Protein AF-A0A6J5BET7-F1 (afdb_monomer)

Nearest PDB structures (foldseek):
  3fbu-assembly2_B-2  TM=9.034E-01  e=2.318E-01  Bacillus anthracis str. Sterne
  3fbu-assembly2_A  TM=9.210E-01  e=4.565E-01  Bacillus anthracis str. Sterne
  2vqy-assembly1_A  TM=5.510E-01  e=3.725E-01  Escherichia coli
  4g6q-assembly2_B  TM=3.296E-01  e=3.260E+00  Kribbella flavida DSM 17836
  2v79-assembly1_B  TM=2.042E-01  e=5.999E+00  Bacillus subtilis

pLDDT: mean 81.86, std 14.68, range [33.16, 96.31]

Secondary structure (DSSP, 8-state):
-PPPPPEE-SS-EE----STTHHHHHHHHH-HHHHTTTTSSPPPHHHHHHHHHHHT--EEEEEEEETTEEEEEEEP-------

Solvent-accessible surface area (backbone atoms only — not comparable to full-atom values): 5299 Å² total; per-residue (Å²): 133,82,78,80,73,70,50,75,58,101,88,48,75,50,61,81,66,44,80,81,52,47,63,63,49,38,57,54,48,42,31,58,80,66,21,58,86,76,73,68,58,55,48,51,73,66,59,44,49,56,48,51,58,61,67,43,40,72,42,84,69,46,80,48,68,58,97,84,41,88,36,77,42,65,36,71,68,71,60,80,82,80,126

Mean predicted aligned error: 9.05 Å

Sequence (83 aa):
MPTPPILTTNRLALRPHTRDDFLESYTMWSDPEVIRYIGGKPFTREEVWARLLRYAGHCEQLRTTYKGEPTIVLRRMAGATTK

Organism: NCBI:txid487049

Foldseek 3Di:
DDQDDWDDDPPDIDHQDAPVCLVVQLVQQQDQVNCVPPPNHRDDSVRSVVVSQVRLPWAFPDFDDDPNHTDTDTDRPHPPPPD

Radius of gyration: 16.77 Å; Cα contacts (8 Å, |Δi|>4): 86; chains: 1; bounding box: 39×31×50 Å

InterPro domains:
  IPR000182 GNAT domain [PF13302] (11-55)
  IPR016181 Acyl-CoA N-acyltransferase [SSF55729] (1-59)

Structure (mmCIF, N/CA/C/O backbone):
data_AF-A0A6J5BET7-F1
#
_entry.id   AF-A0A6J5BET7-F1
#
loop_
_atom_site.group_PDB
_atom_site.id
_atom_site.type_symbol
_atom_site.label_atom_id
_atom_site.label_alt_id
_atom_site.label_comp_id
_atom_site.label_asym_id
_atom_site.label_entity_id
_atom_site.label_seq_id
_atom_site.pdbx_PDB_ins_code
_atom_site.Cartn_x
_atom_site.Cartn_y
_atom_site.Cartn_z
_atom_site.occupancy
_atom_site.B_iso_or_equiv
_atom_site.auth_seq_id
_atom_site.auth_comp_id
_atom_site.auth_asym_id
_atom_site.auth_atom_id
_atom_site.pdbx_PDB_model_num
ATOM 1 N N . MET A 1 1 ? -6.031 -0.370 20.056 1.00 52.31 1 MET A N 1
ATOM 2 C CA . MET A 1 1 ? -6.416 0.496 18.921 1.00 52.31 1 MET A CA 1
ATOM 3 C C . MET A 1 1 ? -7.338 -0.292 18.006 1.00 52.31 1 MET A C 1
ATOM 5 O O . MET A 1 1 ? -7.054 -1.470 17.805 1.00 52.31 1 MET A O 1
ATOM 9 N N . PRO A 1 2 ? -8.445 0.299 17.528 1.00 60.69 2 PRO A N 1
ATOM 10 C CA . PRO A 1 2 ? -9.415 -0.404 16.698 1.00 60.69 2 PRO A CA 1
ATOM 11 C C . PRO A 1 2 ? -8.826 -0.737 15.325 1.00 60.69 2 PRO A C 1
ATOM 13 O O . PRO A 1 2 ? -7.995 -0.001 14.791 1.00 60.69 2 PRO A O 1
ATOM 16 N N . THR 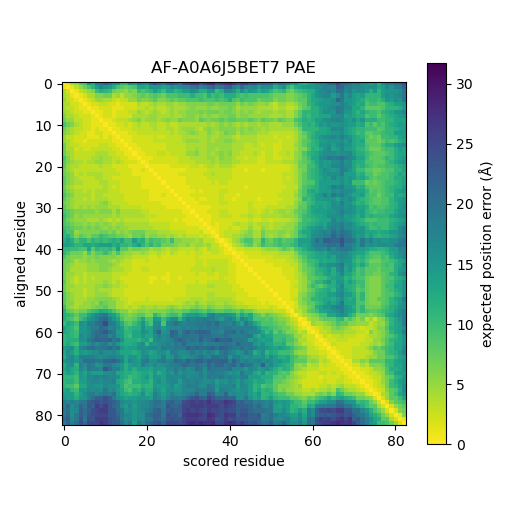A 1 3 ? -9.251 -1.867 14.770 1.00 67.38 3 THR A N 1
ATOM 17 C CA . THR A 1 3 ? -8.946 -2.276 13.399 1.00 67.38 3 THR A CA 1
ATOM 18 C C . THR A 1 3 ? -9.379 -1.162 12.439 1.00 67.38 3 THR A C 1
ATOM 20 O O . THR A 1 3 ? -10.497 -0.661 12.592 1.00 67.38 3 THR A O 1
ATOM 23 N N . PRO A 1 4 ? -8.535 -0.735 11.481 1.00 74.00 4 PRO A N 1
ATOM 24 C CA . PRO A 1 4 ? -8.919 0.310 10.541 1.00 74.00 4 PRO A CA 1
ATOM 25 C C . PRO A 1 4 ? -10.206 -0.080 9.790 1.00 74.00 4 PRO A C 1
ATOM 27 O O . PRO A 1 4 ? -10.349 -1.243 9.400 1.00 74.00 4 PRO A O 1
ATOM 30 N N . PRO A 1 5 ? -11.157 0.857 9.624 1.00 82.31 5 PRO A N 1
ATOM 31 C CA . PRO A 1 5 ? -12.473 0.548 9.084 1.00 82.31 5 PRO A CA 1
ATOM 32 C C . PRO A 1 5 ? -12.397 0.205 7.596 1.00 82.31 5 PRO A C 1
ATOM 34 O O . PRO A 1 5 ? -11.551 0.716 6.861 1.00 82.31 5 PRO A O 1
ATOM 37 N N . ILE A 1 6 ? -13.327 -0.637 7.151 1.00 90.00 6 ILE A N 1
ATOM 38 C CA . ILE A 1 6 ? -13.563 -0.908 5.733 1.00 90.00 6 ILE A CA 1
ATOM 39 C C . ILE A 1 6 ? -14.737 -0.034 5.300 1.00 90.00 6 ILE A C 1
ATOM 41 O O . ILE A 1 6 ? -15.824 -0.134 5.868 1.00 90.00 6 ILE A O 1
ATOM 45 N N . LEU A 1 7 ? -14.522 0.823 4.304 1.00 92.75 7 LEU A N 1
ATOM 46 C CA . LEU A 1 7 ? -15.579 1.658 3.736 1.00 92.75 7 LEU A CA 1
ATOM 47 C C . LEU A 1 7 ? -16.121 0.973 2.489 1.00 92.75 7 LEU A C 1
ATOM 49 O O . LEU A 1 7 ? -15.356 0.639 1.589 1.00 92.75 7 LEU A O 1
ATOM 53 N N . THR A 1 8 ? -17.431 0.765 2.420 1.00 96.31 8 THR A N 1
ATOM 54 C CA . THR A 1 8 ? -18.070 0.119 1.269 1.00 96.31 8 THR A CA 1
ATOM 55 C C . THR A 1 8 ? -19.083 1.049 0.617 1.00 96.31 8 THR A C 1
ATOM 57 O O . THR A 1 8 ? -19.733 1.866 1.264 1.00 96.31 8 THR A O 1
ATOM 60 N N . THR A 1 9 ? 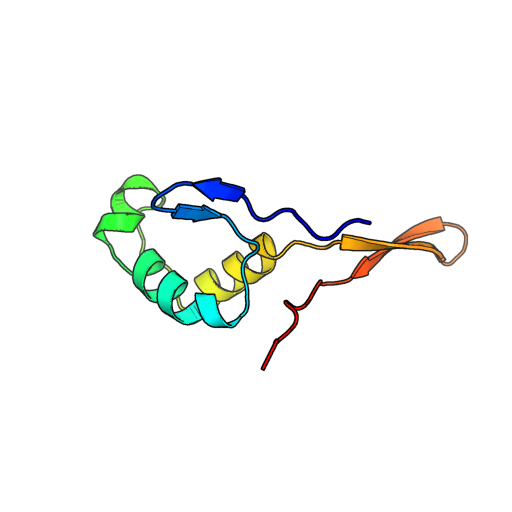-19.182 0.935 -0.699 1.00 95.56 9 THR A N 1
ATOM 61 C CA . THR A 1 9 ? -20.205 1.543 -1.551 1.00 95.56 9 THR A CA 1
ATOM 62 C C . THR A 1 9 ? -20.767 0.449 -2.456 1.00 95.56 9 THR A C 1
ATOM 64 O O . THR A 1 9 ? -20.265 -0.674 -2.466 1.00 95.56 9 THR A O 1
ATOM 67 N N . ASN A 1 10 ? -21.746 0.782 -3.296 1.00 96.25 10 ASN 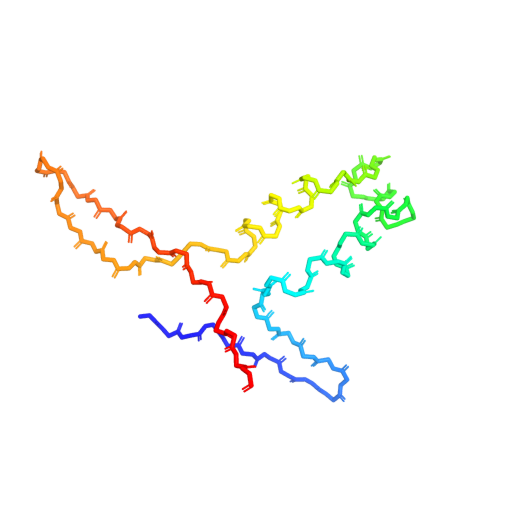A N 1
ATOM 68 C CA . ASN A 1 10 ? -22.359 -0.183 -4.215 1.00 96.25 10 ASN A CA 1
ATOM 69 C C . ASN A 1 10 ? -21.369 -0.851 -5.192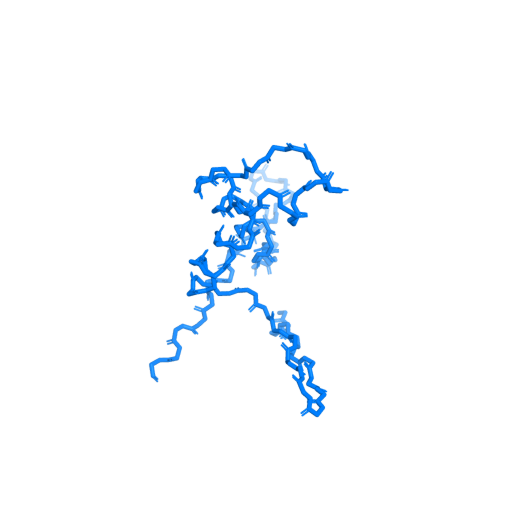 1.00 96.25 10 ASN A C 1
ATOM 71 O O . ASN A 1 10 ? -21.678 -1.912 -5.723 1.00 96.25 10 ASN A O 1
ATOM 75 N N . ARG A 1 11 ? -20.213 -0.231 -5.482 1.00 96.25 11 ARG A N 1
ATOM 76 C CA . ARG A 1 11 ? -19.246 -0.727 -6.486 1.00 96.25 11 ARG A CA 1
ATOM 77 C C . ARG A 1 11 ? -17.794 -0.775 -6.007 1.00 96.25 11 ARG A C 1
ATOM 79 O O . ARG A 1 11 ? -16.937 -1.223 -6.760 1.00 96.25 11 ARG A O 1
ATOM 86 N N . LEU A 1 12 ? -17.500 -0.279 -4.806 1.00 95.75 12 LEU A N 1
ATOM 87 C CA . LEU A 1 12 ? -16.132 -0.107 -4.317 1.00 95.75 12 LEU A CA 1
ATOM 88 C C . LEU A 1 12 ? -16.051 -0.412 -2.823 1.00 95.75 12 LEU A C 1
ATOM 90 O O . LEU A 1 12 ? -16.876 0.077 -2.050 1.00 95.75 12 LEU A O 1
ATOM 94 N N . ALA A 1 13 ? -15.013 -1.149 -2.431 1.00 92.56 13 ALA A N 1
ATOM 95 C CA . ALA A 1 13 ? -14.608 -1.326 -1.044 1.00 92.56 13 ALA A CA 1
ATOM 96 C C . ALA A 1 13 ? -13.203 -0.742 -0.843 1.00 92.56 13 ALA A C 1
ATOM 98 O O . ALA A 1 13 ? -12.252 -1.157 -1.502 1.00 92.56 13 ALA A O 1
ATOM 99 N N . LEU A 1 14 ? -13.073 0.207 0.081 1.00 90.69 14 LEU A N 1
ATOM 100 C CA . LEU A 1 14 ? -11.794 0.709 0.561 1.00 90.69 14 LEU A CA 1
ATOM 101 C C . LEU A 1 14 ? -11.430 -0.048 1.838 1.00 90.69 14 LEU A C 1
ATOM 103 O O . LEU A 1 14 ? -12.126 0.051 2.849 1.00 90.69 14 LEU A O 1
ATOM 107 N N . ARG A 1 15 ? -10.335 -0.804 1.780 1.00 88.44 15 ARG A N 1
ATOM 108 C CA . ARG A 1 15 ? -9.816 -1.614 2.886 1.00 88.44 15 ARG A CA 1
ATOM 109 C C . ARG A 1 15 ? -8.323 -1.355 3.096 1.00 88.44 15 ARG A C 1
ATOM 111 O O . ARG A 1 15 ? -7.659 -0.879 2.175 1.00 88.44 15 ARG A O 1
ATOM 118 N N . PRO A 1 16 ? -7.775 -1.708 4.268 1.00 84.50 16 PRO A N 1
ATOM 119 C CA . PRO A 1 16 ? -6.334 -1.742 4.470 1.00 84.50 16 PRO A CA 1
ATOM 120 C C . PRO A 1 16 ? -5.633 -2.616 3.425 1.00 84.50 16 PRO A C 1
ATOM 122 O O . PRO A 1 16 ? -6.148 -3.667 3.023 1.00 84.50 16 PRO A O 1
ATOM 125 N N . HIS A 1 17 ? -4.441 -2.185 3.020 1.00 83.94 17 HIS A N 1
ATOM 126 C CA . HIS A 1 17 ? -3.599 -2.957 2.120 1.00 83.94 17 HIS A CA 1
ATOM 127 C C . HIS A 1 17 ? -3.109 -4.245 2.787 1.00 83.94 17 HIS A C 1
ATOM 129 O O . HIS A 1 17 ? -2.652 -4.246 3.933 1.00 83.94 17 HIS A O 1
ATOM 135 N N . THR A 1 18 ? -3.167 -5.340 2.041 1.00 81.56 18 THR A N 1
ATOM 136 C CA . THR A 1 18 ? -2.665 -6.655 2.435 1.00 81.56 18 THR A CA 1
ATOM 137 C C . THR A 1 18 ? -1.451 -7.032 1.592 1.00 81.56 18 THR A C 1
ATOM 139 O O . THR A 1 18 ? -1.080 -6.335 0.648 1.00 81.56 18 THR A O 1
ATOM 142 N N . ARG A 1 19 ? -0.793 -8.144 1.940 1.00 83.06 19 ARG A N 1
ATOM 143 C CA . ARG A 1 19 ? 0.326 -8.659 1.141 1.00 83.06 19 ARG A CA 1
ATOM 144 C C . ARG A 1 19 ? -0.117 -9.072 -0.264 1.00 83.06 19 ARG A C 1
ATOM 146 O O . ARG A 1 19 ? 0.673 -8.944 -1.194 1.00 83.06 19 ARG A O 1
ATOM 153 N N . ASP A 1 20 ? -1.343 -9.561 -0.399 1.00 85.44 20 ASP A N 1
ATOM 154 C CA . ASP A 1 20 ? -1.835 -10.143 -1.647 1.00 85.44 20 ASP A CA 1
ATOM 155 C C . ASP A 1 20 ? -2.103 -9.064 -2.709 1.00 85.44 20 ASP A C 1
ATOM 157 O O . ASP A 1 20 ? -1.951 -9.318 -3.900 1.00 85.44 20 ASP A O 1
ATOM 161 N N . ASP A 1 21 ? -2.301 -7.813 -2.277 1.00 87.31 21 ASP A N 1
ATOM 162 C CA . ASP A 1 21 ? -2.434 -6.637 -3.151 1.00 87.31 21 ASP A CA 1
ATOM 163 C C . ASP A 1 21 ? -1.131 -6.271 -3.875 1.00 87.31 21 ASP A C 1
ATOM 165 O O . ASP A 1 21 ? -1.105 -5.361 -4.706 1.00 87.31 21 ASP A O 1
ATOM 169 N N . PHE A 1 22 ? -0.013 -6.910 -3.519 1.00 88.06 22 PHE A N 1
ATOM 170 C CA . PHE A 1 22 ? 1.298 -6.540 -4.029 1.00 88.06 22 PHE A CA 1
ATOM 171 C C . PHE A 1 22 ? 1.401 -6.673 -5.545 1.00 88.06 22 PHE A C 1
ATOM 173 O O . PHE A 1 22 ? 1.922 -5.766 -6.191 1.00 88.06 22 PHE A O 1
ATOM 180 N N . LEU A 1 23 ? 0.931 -7.788 -6.108 1.00 91.38 23 LEU A N 1
ATOM 181 C CA . LEU A 1 23 ? 1.085 -8.044 -7.537 1.00 91.38 23 LEU A CA 1
ATOM 182 C C . LEU A 1 23 ? 0.255 -7.054 -8.360 1.00 91.38 23 LEU A C 1
ATOM 184 O O . LEU A 1 23 ? 0.773 -6.449 -9.292 1.00 91.38 23 LEU A O 1
ATOM 188 N N . GLU A 1 24 ? -0.988 -6.822 -7.947 1.00 92.75 24 GLU A N 1
ATOM 189 C CA . GLU A 1 24 ? -1.902 -5.860 -8.571 1.00 92.75 24 GLU A CA 1
ATOM 190 C C . GLU A 1 24 ? -1.370 -4.425 -8.445 1.00 92.75 24 GLU A C 1
ATOM 192 O O . GLU A 1 24 ? -1.361 -3.662 -9.412 1.00 92.75 24 GLU A O 1
ATOM 197 N N . SER A 1 25 ? -0.830 -4.076 -7.271 1.00 89.75 25 SER A N 1
ATOM 198 C CA . SER A 1 25 ? -0.160 -2.793 -7.054 1.00 89.75 25 SER A CA 1
ATOM 199 C C . SER A 1 25 ? 1.064 -2.645 -7.954 1.00 89.75 25 SER A C 1
ATOM 201 O O . SER A 1 25 ? 1.286 -1.569 -8.497 1.00 89.75 25 SER A O 1
ATOM 203 N N . TYR A 1 26 ? 1.865 -3.699 -8.126 1.00 94.25 26 TYR A N 1
ATOM 204 C CA . TYR A 1 26 ? 3.035 -3.667 -9.000 1.00 94.25 26 TYR A CA 1
ATOM 205 C C . TYR A 1 26 ? 2.639 -3.456 -10.457 1.00 94.25 26 TYR A C 1
ATOM 207 O O . TYR A 1 26 ? 3.199 -2.567 -11.092 1.00 94.25 26 TYR A O 1
ATOM 215 N N . THR A 1 27 ? 1.630 -4.174 -10.956 1.00 94.69 27 THR A N 1
ATOM 216 C CA . THR A 1 27 ? 1.098 -3.960 -12.306 1.00 94.69 27 THR A CA 1
ATOM 217 C C . THR A 1 27 ? 0.711 -2.498 -12.515 1.00 94.69 27 THR A C 1
ATOM 219 O O . THR A 1 27 ? 1.219 -1.871 -13.440 1.00 94.69 27 THR A O 1
ATOM 222 N N . MET A 1 28 ? -0.076 -1.918 -11.603 1.00 93.56 28 MET A N 1
ATOM 223 C CA . MET A 1 28 ? -0.484 -0.512 -11.683 1.00 93.56 28 MET A CA 1
ATOM 224 C C . MET A 1 28 ? 0.707 0.457 -11.607 1.00 93.56 28 MET A C 1
ATOM 226 O O . MET A 1 28 ? 0.785 1.406 -12.380 1.00 93.56 28 MET A O 1
ATOM 230 N N . TRP A 1 29 ? 1.645 0.238 -10.679 1.00 92.12 29 TRP A N 1
ATOM 231 C CA . TRP A 1 29 ? 2.767 1.155 -10.448 1.00 92.12 29 TRP A CA 1
ATOM 232 C C . TRP A 1 29 ? 3.930 1.003 -11.451 1.00 92.12 29 TRP A C 1
ATOM 234 O O . TRP A 1 29 ? 4.834 1.842 -11.492 1.00 92.12 29 TRP A O 1
ATOM 244 N N . SER A 1 30 ? 3.922 -0.065 -12.246 1.00 93.38 30 SER A N 1
ATOM 245 C CA . SER A 1 30 ? 4.868 -0.296 -13.344 1.00 93.38 30 SER A CA 1
ATOM 246 C C . SER A 1 30 ? 4.363 0.218 -14.696 1.00 93.38 30 SER A C 1
ATOM 248 O O . SER A 1 30 ? 5.140 0.266 -15.647 1.00 93.38 30 SER A O 1
ATOM 250 N N . ASP A 1 31 ? 3.094 0.625 -14.791 1.00 93.56 31 ASP A N 1
ATOM 251 C CA . ASP A 1 31 ? 2.502 1.120 -16.032 1.00 93.56 31 ASP A CA 1
ATOM 252 C C . ASP A 1 31 ? 2.934 2.577 -16.316 1.00 93.56 31 ASP A C 1
ATOM 254 O O . ASP A 1 31 ? 2.624 3.483 -15.530 1.00 93.56 31 ASP A O 1
ATOM 258 N N . PRO A 1 32 ? 3.632 2.854 -17.435 1.00 91.75 32 PRO A N 1
ATOM 259 C CA . PRO A 1 32 ? 4.044 4.207 -17.797 1.00 91.75 32 PRO A CA 1
ATOM 260 C C . PRO A 1 32 ? 2.891 5.217 -17.878 1.00 91.75 32 PRO A C 1
ATOM 262 O O . PRO A 1 32 ? 3.091 6.376 -17.509 1.00 91.75 32 PRO A O 1
ATOM 265 N N . GLU A 1 33 ? 1.693 4.799 -18.300 1.00 92.75 33 GLU A N 1
ATOM 266 C CA . GLU A 1 33 ? 0.533 5.691 -18.419 1.00 92.75 33 GLU A CA 1
ATOM 267 C C . GLU A 1 33 ? 0.047 6.158 -17.046 1.00 92.75 33 GLU A C 1
ATOM 269 O O . GLU A 1 33 ? -0.278 7.333 -16.857 1.00 92.75 33 GLU A O 1
ATOM 274 N N . VAL A 1 34 ? 0.079 5.268 -16.051 1.00 89.94 34 VAL A N 1
ATOM 275 C CA . VAL A 1 34 ? -0.287 5.599 -14.669 1.00 89.94 34 VAL A CA 1
ATOM 276 C C . VAL A 1 34 ? 0.741 6.556 -14.051 1.00 89.94 34 VAL A C 1
ATOM 278 O O . VAL A 1 34 ? 0.377 7.477 -13.316 1.00 89.94 34 VAL A O 1
ATOM 281 N N . ILE A 1 35 ? 2.033 6.387 -14.353 1.00 92.81 35 ILE A N 1
ATOM 282 C CA . ILE A 1 35 ? 3.110 7.133 -13.681 1.00 92.81 35 ILE A CA 1
ATOM 283 C C . ILE A 1 35 ? 3.429 8.456 -14.383 1.00 92.81 35 ILE A C 1
ATOM 285 O O . ILE A 1 35 ? 4.030 9.346 -13.763 1.00 92.81 35 ILE A O 1
ATOM 289 N N . ARG A 1 36 ? 2.975 8.642 -15.628 1.00 91.88 36 ARG A N 1
ATOM 290 C CA . ARG A 1 36 ? 3.178 9.857 -16.431 1.00 91.88 36 ARG A CA 1
ATOM 291 C C . ARG A 1 36 ? 2.928 11.152 -15.651 1.00 91.88 36 ARG A C 1
ATOM 293 O O . ARG A 1 36 ? 3.682 12.105 -15.817 1.00 91.88 36 ARG A O 1
ATOM 300 N N . TYR A 1 37 ? 1.921 11.169 -14.776 1.00 89.31 37 TYR A N 1
ATOM 301 C CA . TYR A 1 37 ? 1.548 12.343 -13.973 1.00 89.31 37 TYR A CA 1
ATOM 302 C C . TYR A 1 37 ? 1.990 12.293 -12.502 1.00 89.31 37 TYR A C 1
ATOM 304 O O . TYR A 1 37 ? 1.744 13.242 -11.763 1.00 89.31 37 TYR A O 1
ATOM 312 N N . ILE A 1 38 ? 2.629 11.208 -12.055 1.00 87.38 38 ILE A N 1
ATOM 313 C CA . ILE A 1 38 ? 2.993 10.999 -10.642 1.00 87.38 38 ILE A CA 1
ATOM 314 C C . ILE A 1 38 ? 4.500 11.157 -10.416 1.00 87.38 38 ILE A C 1
ATOM 316 O O . ILE A 1 38 ? 4.918 11.676 -9.385 1.00 87.38 38 ILE A O 1
ATOM 320 N N . GLY A 1 39 ? 5.325 10.703 -11.362 1.00 79.62 39 GLY A N 1
ATOM 321 C CA . GLY A 1 39 ? 6.784 10.734 -11.206 1.00 79.62 39 GLY A CA 1
ATOM 322 C C . GLY A 1 39 ? 7.596 10.453 -12.469 1.00 79.62 39 GLY A C 1
ATOM 323 O O . GLY A 1 39 ? 8.820 10.480 -12.410 1.00 79.62 39 GLY A O 1
ATOM 324 N N . GLY A 1 40 ? 6.953 10.168 -13.606 1.00 82.25 40 GLY A N 1
ATOM 325 C CA . GLY A 1 40 ? 7.610 10.031 -14.912 1.00 82.25 40 GLY A CA 1
ATOM 326 C C . GLY A 1 40 ? 8.455 8.766 -15.131 1.00 82.25 40 GLY A C 1
ATOM 327 O O . GLY A 1 40 ? 8.804 8.485 -16.272 1.00 82.25 40 GLY A O 1
ATOM 328 N N . LYS A 1 41 ? 8.756 7.976 -14.089 1.00 90.12 41 LYS A N 1
ATOM 329 C CA . LYS A 1 41 ? 9.509 6.714 -14.191 1.00 90.12 41 LYS A CA 1
ATOM 330 C C . LYS A 1 41 ? 8.733 5.540 -13.573 1.00 90.12 41 LYS A C 1
ATOM 332 O O . LYS A 1 41 ? 8.477 5.591 -12.370 1.00 90.12 41 LYS A O 1
ATOM 337 N N . PRO A 1 42 ? 8.418 4.478 -14.342 1.00 89.88 42 PRO A N 1
ATOM 338 C CA . PRO A 1 42 ? 7.836 3.247 -13.810 1.00 89.88 42 PRO A CA 1
ATOM 339 C C . PRO A 1 42 ? 8.603 2.704 -12.603 1.00 89.88 42 PRO A C 1
ATOM 341 O O . PRO A 1 42 ? 9.837 2.679 -12.608 1.00 89.88 42 PRO A O 1
ATOM 344 N N . PHE A 1 43 ? 7.871 2.272 -11.577 1.00 90.00 43 PHE A N 1
ATOM 345 C CA . PHE A 1 43 ? 8.469 1.812 -10.328 1.00 90.00 43 PHE A CA 1
ATOM 346 C C . PHE A 1 43 ? 9.004 0.384 -10.482 1.00 90.00 43 PHE A C 1
ATOM 348 O O . PHE A 1 43 ? 8.380 -0.468 -11.123 1.00 90.00 43 PHE A O 1
ATOM 355 N N . THR A 1 44 ? 10.137 0.089 -9.844 1.00 93.62 44 THR A N 1
ATOM 356 C CA . THR A 1 44 ? 10.621 -1.288 -9.718 1.00 93.62 44 THR A CA 1
ATOM 357 C C . THR A 1 44 ? 9.791 -2.068 -8.707 1.00 93.62 44 THR A C 1
ATOM 359 O O . THR A 1 44 ? 9.070 -1.520 -7.866 1.00 93.62 44 THR A O 1
ATOM 362 N N . ARG A 1 45 ? 9.926 -3.391 -8.756 1.00 92.00 45 ARG A N 1
ATOM 363 C CA . ARG A 1 45 ? 9.252 -4.306 -7.839 1.00 92.00 45 ARG A CA 1
ATOM 364 C C . ARG A 1 45 ? 9.551 -3.969 -6.371 1.00 92.00 45 ARG A C 1
ATOM 366 O O . ARG A 1 45 ? 8.646 -3.972 -5.536 1.00 92.00 45 ARG A O 1
ATOM 373 N N . GLU A 1 46 ? 10.802 -3.647 -6.061 1.00 91.94 46 GLU A N 1
ATOM 374 C CA . GLU A 1 46 ? 11.275 -3.279 -4.725 1.00 91.94 46 GLU A CA 1
ATOM 375 C C . GLU A 1 46 ? 10.704 -1.933 -4.271 1.00 91.94 46 GLU A C 1
ATOM 377 O O . GLU A 1 46 ? 10.293 -1.795 -3.117 1.00 91.94 46 GLU A O 1
ATOM 382 N N . GLU A 1 47 ? 10.630 -0.949 -5.169 1.00 91.75 47 GLU A N 1
ATOM 383 C CA . GLU A 1 47 ? 10.073 0.373 -4.870 1.00 91.75 47 GLU A CA 1
ATOM 384 C C . GLU A 1 47 ? 8.575 0.284 -4.548 1.00 91.75 47 GLU A C 1
ATOM 386 O O . GLU A 1 47 ? 8.110 0.897 -3.579 1.00 91.75 47 GLU A O 1
ATOM 391 N N . VAL A 1 48 ? 7.827 -0.528 -5.306 1.00 91.25 48 VAL A N 1
ATOM 392 C CA . VAL A 1 48 ? 6.409 -0.802 -5.030 1.00 91.25 48 VAL A CA 1
ATOM 393 C C . VAL A 1 48 ? 6.243 -1.569 -3.726 1.00 91.25 48 VAL A C 1
ATOM 395 O O . VAL A 1 48 ? 5.366 -1.234 -2.928 1.00 91.25 48 VAL A O 1
ATOM 398 N N . TRP A 1 49 ? 7.104 -2.553 -3.458 1.00 89.00 49 TRP A N 1
ATOM 399 C CA . TRP A 1 49 ? 7.068 -3.280 -2.193 1.00 89.00 49 TRP A CA 1
ATOM 400 C C . TRP A 1 49 ? 7.280 -2.324 -1.020 1.00 89.00 49 TRP A C 1
ATOM 402 O O . TRP A 1 49 ? 6.426 -2.240 -0.140 1.00 89.00 49 TRP A O 1
ATOM 412 N N . ALA A 1 50 ? 8.341 -1.514 -1.046 1.00 88.38 50 ALA A N 1
ATOM 413 C CA . ALA A 1 50 ? 8.615 -0.513 -0.018 1.00 88.38 50 ALA A CA 1
ATOM 414 C C . ALA A 1 50 ? 7.45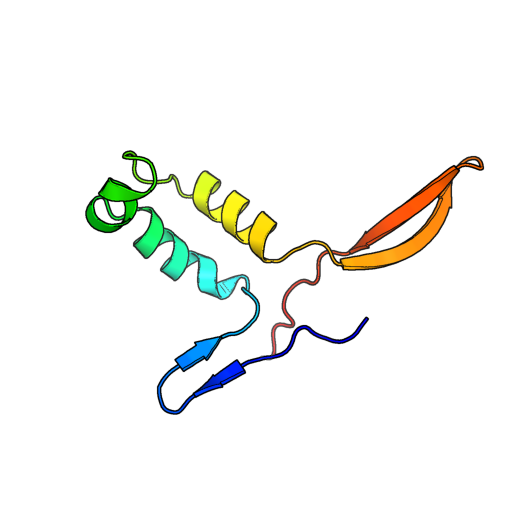2 0.481 0.157 1.00 88.38 50 ALA A C 1
ATOM 416 O O . ALA A 1 50 ? 7.163 0.911 1.274 1.00 88.38 50 ALA A O 1
ATOM 417 N N . ARG A 1 51 ? 6.753 0.832 -0.927 1.00 87.19 51 ARG A N 1
ATOM 418 C CA . ARG A 1 51 ? 5.555 1.679 -0.890 1.00 87.19 51 ARG A CA 1
ATOM 419 C C . ARG A 1 51 ? 4.382 0.999 -0.184 1.00 87.19 51 ARG A C 1
ATOM 421 O O . ARG A 1 51 ? 3.792 1.610 0.703 1.00 87.19 51 ARG A O 1
ATOM 428 N N . LEU A 1 52 ? 4.098 -0.261 -0.505 1.00 85.25 52 LEU A N 1
ATOM 429 C CA . LEU A 1 52 ? 3.072 -1.061 0.168 1.00 85.25 52 LEU A CA 1
ATOM 430 C C . LEU A 1 52 ? 3.365 -1.201 1.670 1.00 85.25 52 LEU A C 1
ATOM 432 O O . LEU A 1 52 ? 2.459 -1.089 2.492 1.00 85.25 52 LEU A O 1
ATOM 436 N N . LEU A 1 53 ? 4.641 -1.375 2.041 1.00 83.00 53 LEU A N 1
ATOM 437 C CA . LEU A 1 53 ? 5.076 -1.399 3.442 1.00 83.00 53 LEU A CA 1
ATOM 438 C C . LEU A 1 53 ? 4.744 -0.091 4.171 1.00 83.00 53 LEU A C 1
ATOM 440 O O . LEU A 1 53 ? 4.266 -0.135 5.302 1.00 83.00 53 LEU A O 1
ATOM 444 N N . ARG A 1 54 ? 4.964 1.058 3.518 1.00 82.38 54 ARG A N 1
ATOM 445 C CA . ARG A 1 54 ? 4.607 2.375 4.067 1.00 82.38 54 ARG A CA 1
ATOM 446 C C . ARG A 1 54 ? 3.091 2.537 4.213 1.00 82.38 54 ARG A C 1
ATOM 448 O O . ARG A 1 54 ? 2.647 3.105 5.204 1.00 82.38 54 ARG A O 1
ATOM 455 N N . TYR A 1 55 ? 2.306 2.019 3.267 1.00 77.69 55 TYR A N 1
ATOM 456 C CA . TYR A 1 55 ? 0.839 2.106 3.282 1.00 77.69 55 TYR A CA 1
ATOM 457 C C . TYR A 1 55 ? 0.159 1.197 4.296 1.00 77.69 55 TYR A C 1
ATOM 459 O O . TYR A 1 55 ? -0.852 1.587 4.872 1.00 77.69 55 TYR A O 1
ATOM 467 N N . ALA A 1 56 ? 0.720 0.014 4.549 1.00 71.31 56 ALA A N 1
ATOM 468 C CA . ALA A 1 56 ? 0.237 -0.869 5.607 1.00 71.31 56 ALA A CA 1
ATOM 469 C C . ALA A 1 56 ? 0.317 -0.210 6.999 1.00 71.31 56 ALA A C 1
ATOM 471 O O . ALA A 1 56 ? -0.387 -0.628 7.916 1.00 71.31 56 ALA A O 1
ATOM 472 N N . GLY A 1 57 ? 1.137 0.838 7.139 1.00 66.94 57 GLY A N 1
ATOM 473 C CA . GLY A 1 57 ? 1.253 1.630 8.350 1.00 66.94 57 GLY A CA 1
ATOM 474 C C . GLY A 1 57 ? 1.930 0.881 9.498 1.00 66.94 57 GLY A C 1
ATOM 475 O O . GLY A 1 57 ? 2.067 -0.346 9.525 1.00 66.94 57 GLY A O 1
ATOM 476 N N . HIS A 1 58 ? 2.370 1.657 10.479 1.00 65.31 58 HIS A N 1
ATOM 477 C CA . HIS A 1 58 ? 2.827 1.157 11.763 1.00 6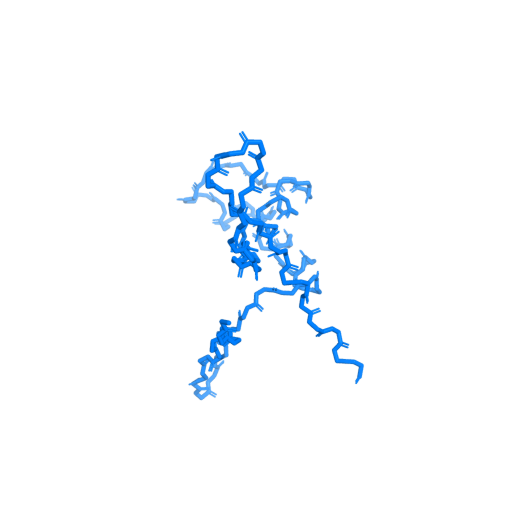5.31 58 HIS A CA 1
ATOM 478 C C . HIS A 1 58 ? 1.790 1.545 12.814 1.00 65.31 58 HIS A C 1
ATOM 480 O O . HIS A 1 58 ? 1.404 2.708 12.901 1.00 65.31 58 HIS A O 1
ATOM 486 N N . CYS A 1 59 ? 1.329 0.583 13.606 1.00 58.28 59 CYS A N 1
ATOM 487 C CA . CYS A 1 59 ? 0.400 0.845 14.697 1.00 58.28 59 CYS A CA 1
ATOM 488 C C . CYS A 1 59 ? 1.164 0.878 16.020 1.00 58.28 59 CYS A C 1
ATOM 490 O O . CYS A 1 59 ? 1.977 -0.004 16.282 1.00 58.28 59 CYS A O 1
ATOM 492 N N . GLU A 1 60 ? 0.887 1.860 16.879 1.00 65.19 60 GLU A N 1
ATOM 493 C CA . GLU A 1 60 ? 1.388 1.862 18.258 1.00 65.19 60 GLU A CA 1
ATOM 494 C C . GLU A 1 60 ? 0.878 0.613 18.993 1.00 65.19 60 GLU A C 1
ATOM 496 O O . GLU A 1 60 ? -0.327 0.414 19.151 1.00 65.19 60 GLU A O 1
ATOM 501 N N . GLN A 1 61 ? 1.809 -0.267 19.375 1.00 69.94 61 GLN A N 1
ATOM 502 C CA . GLN A 1 61 ? 1.533 -1.495 20.119 1.00 69.94 61 GLN A CA 1
ATOM 503 C C . GLN A 1 61 ? 1.550 -1.221 21.616 1.00 69.94 61 GLN A C 1
ATOM 505 O O . GLN A 1 61 ? 0.658 -1.659 22.338 1.00 69.94 61 GLN A O 1
ATOM 510 N N . LEU A 1 62 ? 2.604 -0.547 22.073 1.00 79.50 62 LEU A N 1
ATOM 511 C CA . LEU A 1 62 ? 2.845 -0.282 23.480 1.00 79.50 62 LEU A CA 1
ATOM 512 C C . LEU A 1 62 ? 3.655 0.999 23.625 1.00 79.50 62 LEU A C 1
ATOM 514 O O . LEU A 1 62 ? 4.627 1.214 22.903 1.00 79.50 62 LEU A O 1
ATOM 518 N N . ARG A 1 63 ? 3.303 1.795 24.626 1.00 83.44 63 ARG A N 1
ATOM 519 C CA . ARG A 1 63 ? 4.164 2.848 25.147 1.00 83.44 63 ARG A CA 1
ATOM 520 C C . ARG A 1 63 ? 4.902 2.313 26.363 1.00 83.44 63 ARG A C 1
ATOM 522 O O . ARG A 1 63 ? 4.282 1.798 27.289 1.00 83.44 63 ARG A O 1
ATOM 529 N N . THR A 1 64 ? 6.220 2.400 26.338 1.00 88.50 64 THR A N 1
ATOM 530 C CA . THR A 1 64 ? 7.101 1.924 27.404 1.00 88.50 64 THR A CA 1
ATOM 531 C C . THR A 1 64 ? 8.186 2.961 27.676 1.00 88.50 64 THR A C 1
ATOM 533 O O . THR A 1 64 ? 8.244 3.995 27.012 1.00 88.50 64 THR A O 1
ATOM 536 N N . THR A 1 65 ? 9.040 2.711 28.657 1.00 90.56 65 THR A N 1
ATOM 537 C CA . THR A 1 65 ? 10.274 3.466 28.852 1.00 90.56 65 THR A CA 1
ATOM 538 C C . THR A 1 65 ? 11.447 2.543 28.560 1.00 90.56 65 THR A C 1
ATOM 540 O O . THR A 1 65 ? 11.503 1.411 29.037 1.00 90.56 65 THR A O 1
ATOM 543 N N . TYR A 1 66 ? 12.392 3.006 27.747 1.00 84.19 66 TYR A N 1
ATOM 544 C CA . TYR A 1 66 ? 13.641 2.294 27.499 1.00 84.19 66 TYR A CA 1
ATOM 545 C C . TYR A 1 66 ? 14.794 3.202 27.902 1.00 84.19 66 TYR A C 1
ATOM 547 O O . TYR A 1 66 ? 14.905 4.324 27.419 1.00 84.19 66 TYR A O 1
ATOM 555 N N . LYS A 1 67 ? 15.625 2.733 28.843 1.00 91.19 67 LYS A N 1
ATOM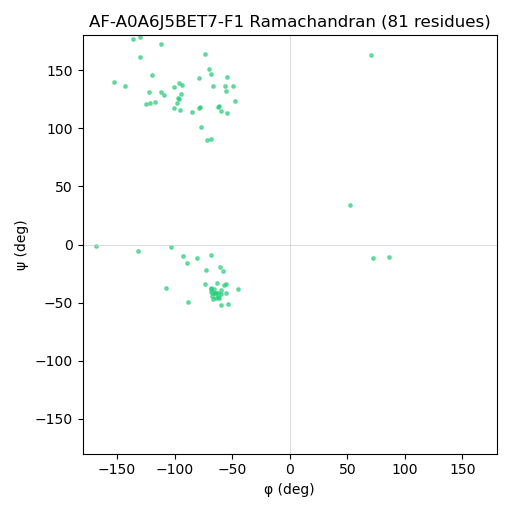 556 C CA . LYS A 1 67 ? 16.698 3.530 29.469 1.00 91.19 67 LYS A CA 1
ATOM 557 C C . LYS A 1 67 ? 16.220 4.875 30.051 1.00 91.19 67 LYS A C 1
ATOM 559 O O . LYS A 1 67 ? 16.956 5.850 30.030 1.00 91.19 67 LYS A O 1
ATOM 564 N N . GLY A 1 68 ? 14.993 4.914 30.573 1.00 91.19 68 GLY A N 1
ATOM 565 C CA . GLY A 1 68 ? 14.395 6.119 31.160 1.00 91.19 68 GLY A CA 1
ATOM 566 C C . GLY A 1 68 ? 13.688 7.039 30.162 1.00 91.19 68 GLY A C 1
ATOM 567 O O . GLY A 1 68 ? 12.923 7.894 30.593 1.00 91.19 68 GLY A O 1
ATOM 568 N N . GLU A 1 69 ? 13.847 6.818 28.855 1.00 89.62 69 GLU A N 1
ATOM 569 C CA . GLU A 1 69 ? 13.223 7.647 27.821 1.00 89.62 69 GLU A CA 1
ATOM 570 C C . GLU A 1 69 ? 11.875 7.068 27.359 1.00 89.62 69 GLU A C 1
ATOM 572 O O . GLU A 1 69 ? 11.763 5.849 27.141 1.00 89.62 69 GLU A O 1
ATOM 577 N N . PRO A 1 70 ? 10.837 7.907 27.170 1.00 88.12 70 PRO A N 1
ATOM 578 C CA . PRO A 1 70 ? 9.551 7.467 26.648 1.00 88.12 70 PRO A CA 1
ATOM 579 C C . PRO A 1 70 ? 9.721 6.906 25.233 1.00 88.12 70 PRO A C 1
ATOM 581 O O . PRO A 1 70 ? 10.111 7.596 24.297 1.00 88.12 70 PRO A O 1
ATOM 584 N N . THR A 1 71 ? 9.398 5.627 25.079 1.00 87.75 71 THR A N 1
ATOM 585 C CA . THR A 1 71 ? 9.594 4.854 23.854 1.00 87.75 71 THR A CA 1
ATOM 586 C C . THR A 1 71 ? 8.265 4.289 23.375 1.00 87.75 71 THR A C 1
ATOM 588 O O . THR A 1 71 ? 7.517 3.670 24.134 1.00 87.75 71 THR A O 1
ATOM 591 N N . ILE A 1 72 ? 7.972 4.471 22.089 1.00 84.19 72 ILE A N 1
ATOM 592 C CA . ILE A 1 72 ? 6.792 3.894 21.446 1.00 84.19 72 ILE A CA 1
ATOM 593 C C . ILE A 1 72 ? 7.228 2.651 20.676 1.00 84.19 72 ILE A C 1
ATOM 595 O O . ILE A 1 72 ? 8.004 2.731 19.727 1.00 84.19 72 ILE A O 1
ATOM 599 N N . VAL A 1 73 ? 6.706 1.495 21.070 1.00 80.75 73 VAL A N 1
ATOM 600 C CA . VAL A 1 73 ? 6.857 0.253 20.317 1.00 80.75 73 VAL A CA 1
ATOM 601 C C . VAL A 1 73 ? 5.769 0.221 19.261 1.00 80.75 73 VAL A C 1
ATOM 603 O O . VAL A 1 73 ? 4.579 0.130 19.569 1.00 80.75 73 VAL A O 1
ATOM 606 N N . LEU A 1 74 ? 6.183 0.284 18.002 1.00 79.62 74 LEU A N 1
ATOM 607 C CA . LEU A 1 74 ? 5.287 0.169 16.867 1.00 79.62 74 LEU A CA 1
ATOM 608 C C . LEU A 1 74 ? 5.243 -1.281 16.374 1.00 79.62 74 LEU A C 1
ATOM 610 O O . LEU A 1 74 ? 6.272 -1.899 16.107 1.00 79.62 74 LEU A O 1
ATOM 614 N N . ARG A 1 75 ? 4.037 -1.819 16.215 1.00 71.31 75 ARG A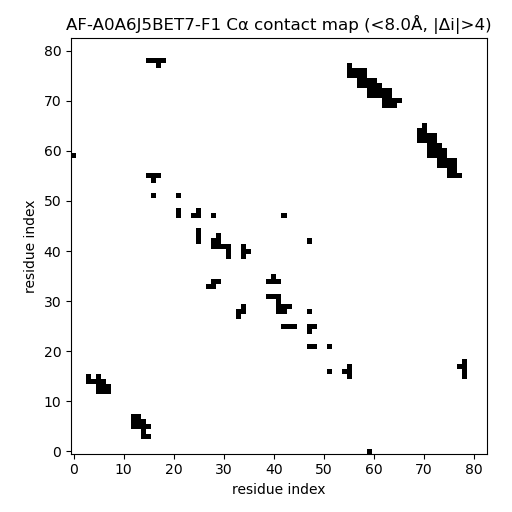 N 1
ATOM 615 C CA . ARG A 1 75 ? 3.769 -3.091 15.548 1.00 71.31 75 ARG A CA 1
ATOM 616 C C . ARG A 1 75 ? 3.381 -2.842 14.109 1.00 71.31 75 ARG A C 1
ATOM 618 O O . ARG A 1 75 ? 2.549 -1.991 13.804 1.00 71.31 75 ARG A O 1
ATOM 625 N N . ARG A 1 76 ? 3.894 -3.686 13.222 1.00 66.88 76 ARG A N 1
ATOM 626 C CA . ARG A 1 76 ? 3.296 -3.855 11.906 1.00 66.88 76 ARG A CA 1
ATOM 627 C C . ARG A 1 76 ? 2.072 -4.757 12.029 1.00 66.88 76 ARG A C 1
ATOM 629 O O . ARG A 1 76 ? 2.204 -5.920 12.408 1.00 66.88 76 ARG A O 1
ATOM 636 N N . MET A 1 77 ? 0.895 -4.231 11.712 1.00 59.09 77 MET A N 1
ATOM 637 C CA . MET A 1 77 ? -0.301 -5.055 11.555 1.00 59.09 77 MET A CA 1
ATOM 638 C C . MET A 1 77 ? -0.136 -5.835 10.250 1.00 59.09 77 MET A C 1
ATOM 640 O O . MET A 1 77 ? -0.445 -5.342 9.170 1.00 59.09 77 MET A O 1
ATOM 644 N N . ALA A 1 78 ? 0.453 -7.027 10.322 1.00 53.44 78 ALA A N 1
ATOM 645 C CA . ALA A 1 78 ? 0.372 -7.958 9.209 1.00 53.44 78 ALA A CA 1
ATOM 646 C C . ALA A 1 78 ? -1.114 -8.283 9.020 1.00 53.44 78 ALA A C 1
ATOM 648 O O . ALA A 1 78 ? -1.758 -8.740 9.966 1.00 53.44 78 ALA A O 1
ATOM 649 N N . GLY A 1 79 ? -1.656 -7.964 7.840 1.00 53.56 79 GLY A N 1
ATOM 650 C CA . GLY A 1 79 ? -3.039 -8.271 7.488 1.00 53.56 79 GLY A CA 1
ATOM 651 C C . GLY A 1 79 ? -3.333 -9.723 7.839 1.00 53.56 79 GLY A C 1
ATOM 652 O O . GLY A 1 79 ? -2.588 -10.615 7.430 1.00 53.56 79 GLY A O 1
ATOM 653 N N . ALA A 1 80 ? -4.355 -9.932 8.667 1.00 42.94 80 ALA A N 1
ATOM 654 C CA . ALA A 1 80 ? -4.806 -11.256 9.045 1.00 42.94 80 ALA A CA 1
ATOM 655 C C . ALA A 1 80 ? -5.103 -12.033 7.760 1.00 42.94 80 ALA A C 1
ATOM 657 O O . ALA A 1 80 ? -6.001 -11.677 7.001 1.00 42.94 80 ALA A O 1
ATOM 658 N N . THR A 1 81 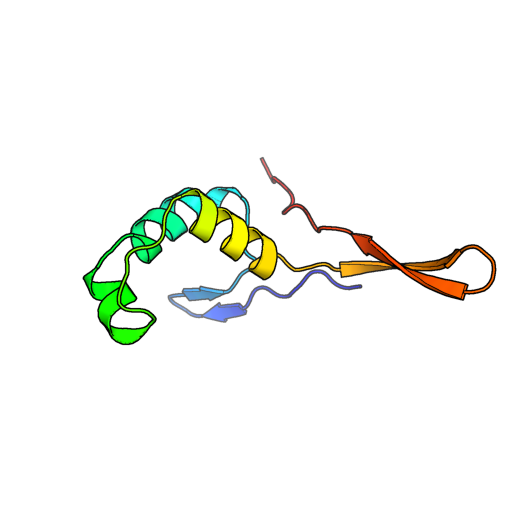? -4.304 -13.062 7.494 1.00 42.03 81 THR A N 1
ATOM 659 C CA . THR A 1 81 ? -4.611 -14.068 6.487 1.00 42.03 81 THR A CA 1
ATOM 660 C C . THR A 1 81 ? -5.810 -14.848 7.010 1.00 42.03 81 THR A C 1
ATOM 662 O O . THR A 1 81 ? -5.650 -15.807 7.762 1.00 42.03 81 THR A O 1
ATOM 665 N N . THR A 1 82 ? -7.021 -14.409 6.679 1.00 34.66 82 THR A N 1
ATOM 666 C CA . THR A 1 82 ? -8.194 -15.272 6.798 1.00 34.66 82 THR A CA 1
ATOM 667 C C . THR A 1 82 ? -8.139 -16.223 5.610 1.00 34.66 82 THR A C 1
ATOM 669 O O . THR A 1 82 ? -8.381 -15.820 4.475 1.00 34.66 82 THR A O 1
ATOM 672 N N . LYS A 1 83 ? -7.683 -17.448 5.885 1.00 33.16 83 LYS A N 1
ATOM 673 C CA . LYS A 1 83 ? -7.953 -18.614 5.041 1.00 33.16 83 LYS A CA 1
ATOM 674 C C . LYS A 1 83 ? -9.444 -18.921 5.039 1.00 33.16 83 LYS A C 1
ATOM 676 O O . LYS A 1 83 ? -10.073 -18.685 6.096 1.00 33.16 83 LYS A O 1
#